Protein AF-A0A941YLE9-F1 (afdb_monomer_lite)

Foldseek 3Di:
DDDDDDDPDPDDPPQPQLQVQLLVQLVVFAVHFADPLAFVSSLQVSCVVSLQRDFDPDAPDDPLNTHRAAWAWKWFADPQDIDTDPPHVYLVSDARFWKKWWAQKKFWDDDPPDIDIAGCHTHMWTFNGADPVSFKTWIWGTCGVHHSGTDIDIGRNVRIGGTMMTIHDHDDRD

Radius of gyration: 18.97 Å; chains: 1; bounding box: 88×31×35 Å

Secondary structure (DSSP, 8-state):
--------------PPPHHHHHHHHHHHTBTS--TTS-HHHHHHHHHHHTT-----SSB-SSTT-B--SEEEEEEEEETTEEEE-TTS--GGG--TT-EEEEEEEEEEEEETTEEEEEEEEEEEEEEEEE-TTS-EEEEEESSBTTB-SBEEEEEEGGGEEEEEEEEEE--S--

Structure (mmCIF, N/CA/C/O backbone):
data_AF-A0A941YLE9-F1
#
_entry.id   AF-A0A941YLE9-F1
#
loop_
_atom_site.group_PDB
_atom_site.id
_atom_site.type_symbol
_atom_site.label_atom_id
_atom_site.label_alt_id
_atom_site.label_comp_id
_atom_site.label_asym_id
_atom_site.label_entity_id
_atom_site.label_seq_id
_atom_site.pdbx_PDB_ins_code
_atom_site.Cartn_x
_atom_site.Cartn_y
_atom_site.Cartn_z
_atom_site.occupancy
_atom_site.B_iso_or_equiv
_atom_site.auth_seq_id
_atom_site.auth_comp_id
_atom_site.auth_asym_id
_atom_site.auth_atom_id
_atom_site.pdbx_PDB_model_num
ATOM 1 N N . MET A 1 1 ? -64.376 4.051 7.846 1.00 42.28 1 MET A N 1
ATOM 2 C CA . MET A 1 1 ? -62.977 4.083 8.323 1.00 42.28 1 MET A CA 1
ATOM 3 C C . MET A 1 1 ? -62.159 3.163 7.434 1.00 42.28 1 MET A C 1
ATOM 5 O O . MET A 1 1 ? -62.352 1.960 7.513 1.00 42.28 1 MET A O 1
ATOM 9 N N . LEU A 1 2 ? -61.309 3.706 6.562 1.00 41.62 2 LEU A N 1
ATOM 10 C CA . LEU A 1 2 ? -60.270 2.933 5.877 1.00 41.62 2 LEU A CA 1
ATOM 11 C C . LEU A 1 2 ? -58.934 3.585 6.235 1.00 41.62 2 LEU A C 1
ATOM 13 O O . LEU A 1 2 ? -58.702 4.741 5.891 1.00 41.62 2 LEU A O 1
ATOM 17 N N . ALA A 1 3 ? -58.101 2.866 6.982 1.00 46.38 3 ALA A N 1
ATOM 18 C CA . ALA A 1 3 ? -56.745 3.286 7.290 1.00 46.38 3 ALA A CA 1
ATOM 19 C C . ALA A 1 3 ? -55.837 2.878 6.125 1.00 46.38 3 ALA A C 1
ATOM 21 O O . ALA A 1 3 ? -55.677 1.693 5.840 1.00 46.38 3 ALA A O 1
ATOM 22 N N . VAL A 1 4 ? -55.257 3.864 5.443 1.00 44.28 4 VAL A N 1
ATOM 23 C CA . VAL A 1 4 ? -54.190 3.642 4.466 1.00 44.28 4 VAL A CA 1
ATOM 24 C C . VAL A 1 4 ? -52.886 3.535 5.250 1.00 44.28 4 VAL A C 1
ATOM 26 O O . VAL A 1 4 ? -52.396 4.524 5.792 1.00 44.28 4 VAL A O 1
ATOM 29 N N . ILE A 1 5 ? -52.339 2.325 5.346 1.00 51.94 5 ILE A N 1
ATOM 30 C CA . ILE A 1 5 ? -51.007 2.099 5.911 1.00 51.94 5 ILE A CA 1
ATOM 31 C C . ILE A 1 5 ? -49.996 2.424 4.809 1.00 51.94 5 ILE A C 1
ATOM 33 O O . ILE A 1 5 ? -49.824 1.656 3.864 1.00 51.94 5 ILE A O 1
ATOM 37 N N . ALA A 1 6 ? -49.342 3.579 4.915 1.00 52.62 6 ALA A N 1
ATOM 38 C CA . ALA A 1 6 ? -48.190 3.906 4.088 1.00 52.62 6 ALA A CA 1
ATOM 39 C C . ALA A 1 6 ? -46.988 3.081 4.571 1.00 52.62 6 ALA A C 1
ATOM 41 O O . ALA A 1 6 ? -46.476 3.292 5.671 1.00 52.62 6 ALA A O 1
ATOM 42 N N . ALA A 1 7 ? -46.543 2.129 3.753 1.00 53.50 7 ALA A N 1
ATOM 43 C CA . ALA A 1 7 ? -45.277 1.446 3.969 1.00 53.50 7 ALA A CA 1
ATOM 44 C C . ALA A 1 7 ? -44.136 2.442 3.719 1.00 53.50 7 ALA A C 1
ATOM 46 O O . ALA A 1 7 ? -43.897 2.867 2.589 1.00 53.50 7 ALA A O 1
ATOM 47 N N . VAL A 1 8 ? -43.442 2.837 4.786 1.00 50.16 8 VAL A N 1
ATOM 48 C CA . VAL A 1 8 ? -42.218 3.632 4.687 1.00 50.16 8 VAL A CA 1
ATOM 49 C C . VAL A 1 8 ? -41.121 2.714 4.155 1.00 50.16 8 VAL A C 1
ATOM 51 O O . VAL A 1 8 ? -40.647 1.823 4.859 1.00 50.16 8 VAL A O 1
ATOM 54 N N . ALA A 1 9 ? -40.724 2.912 2.898 1.00 49.97 9 ALA A N 1
ATOM 55 C CA . ALA A 1 9 ? -39.522 2.301 2.354 1.00 49.97 9 ALA A CA 1
ATOM 56 C C . ALA A 1 9 ? -38.309 2.882 3.099 1.00 49.97 9 ALA A C 1
ATOM 58 O O . ALA A 1 9 ? -37.926 4.033 2.888 1.00 49.97 9 ALA A O 1
ATOM 59 N N . LEU A 1 10 ? -37.725 2.093 4.003 1.00 47.12 10 LEU A N 1
ATOM 60 C CA . LEU A 1 10 ? -36.433 2.386 4.617 1.00 47.12 10 LEU A CA 1
ATOM 61 C C . LEU A 1 10 ? -35.382 2.407 3.503 1.00 47.12 10 LEU A C 1
ATOM 63 O O . LEU A 1 10 ? -34.967 1.361 3.005 1.00 47.12 10 LEU A O 1
ATOM 67 N N . GLY A 1 11 ? -35.000 3.610 3.075 1.00 40.19 11 GLY A N 1
ATOM 68 C CA . GLY A 1 11 ? -33.950 3.808 2.087 1.00 40.19 11 GLY A CA 1
ATOM 69 C C . GLY A 1 11 ? -32.673 3.100 2.529 1.00 40.19 11 GLY A C 1
ATOM 70 O O . GLY A 1 11 ? -32.190 3.311 3.642 1.00 40.19 11 GLY A O 1
ATOM 71 N N . GLN A 1 12 ? -32.126 2.256 1.652 1.00 39.59 12 GLN A N 1
ATOM 72 C CA . GLN A 1 12 ? -30.774 1.736 1.796 1.00 39.59 12 GLN A CA 1
ATOM 73 C C . GLN A 1 12 ? -29.834 2.938 1.878 1.00 39.59 12 GLN A C 1
ATOM 75 O O . GLN A 1 12 ? -29.575 3.594 0.870 1.00 39.59 12 GLN A O 1
ATOM 80 N N . GLN A 1 13 ? -29.340 3.256 3.075 1.00 39.75 13 GLN A N 1
ATOM 81 C CA . GLN A 1 13 ? -28.219 4.175 3.204 1.00 39.75 13 GLN A CA 1
ATOM 82 C C . GLN A 1 13 ? -27.091 3.606 2.342 1.00 39.75 13 GLN A C 1
ATOM 84 O O . GLN A 1 13 ? -26.593 2.509 2.609 1.00 39.75 13 GLN A O 1
ATOM 89 N N . SER A 1 14 ? -26.726 4.318 1.274 1.00 45.50 14 SER A N 1
ATOM 90 C CA . SER A 1 14 ? -25.555 3.989 0.473 1.00 45.50 14 SER A CA 1
ATOM 91 C C . SER A 1 14 ? -24.371 3.953 1.430 1.00 45.50 14 SER A C 1
ATOM 93 O O . SER A 1 14 ? -23.998 4.993 1.984 1.00 45.50 14 SER A O 1
ATOM 95 N N . ARG A 1 15 ? -23.820 2.761 1.694 1.00 53.97 15 ARG A N 1
ATOM 96 C CA . ARG A 1 15 ? -22.596 2.654 2.492 1.00 53.97 15 ARG A CA 1
ATOM 97 C C . ARG A 1 15 ? -21.569 3.585 1.841 1.00 53.97 15 ARG A C 1
ATOM 99 O O . ARG A 1 15 ? -21.474 3.567 0.611 1.00 53.97 15 ARG A O 1
ATOM 106 N N . PRO A 1 16 ? -20.841 4.410 2.615 1.00 57.47 16 PRO A N 1
ATOM 107 C CA . PRO A 1 16 ? -19.742 5.181 2.058 1.00 57.47 16 PRO A CA 1
ATOM 108 C C . PRO A 1 16 ? -18.863 4.241 1.240 1.00 57.47 16 PRO A C 1
ATOM 110 O O . PRO A 1 16 ? -18.611 3.117 1.683 1.00 57.47 16 PRO A O 1
ATOM 113 N N . GLU A 1 17 ? -18.406 4.681 0.068 1.00 75.31 17 GLU A N 1
ATOM 114 C CA . GLU A 1 17 ? -17.377 3.931 -0.644 1.00 75.31 17 GLU A CA 1
ATOM 115 C C . GLU A 1 17 ? -16.232 3.647 0.341 1.00 75.31 17 GLU A C 1
ATOM 117 O O . GLU A 1 17 ? -15.724 4.564 1.002 1.00 75.31 17 GLU A O 1
ATOM 122 N N . LEU A 1 18 ? -15.880 2.367 0.495 1.00 84.94 18 LEU A N 1
ATOM 123 C CA . LEU A 1 18 ? -14.952 1.923 1.538 1.00 84.94 18 LEU A CA 1
ATOM 124 C C . LEU A 1 18 ? -13.586 2.604 1.384 1.00 84.94 18 LEU A C 1
ATOM 126 O O . LEU A 1 18 ? -13.008 3.037 2.375 1.00 84.94 18 LEU A O 1
ATOM 130 N N . GLY A 1 19 ? -13.121 2.810 0.147 1.00 89.44 19 GLY A N 1
ATOM 131 C CA . GLY A 1 19 ? -11.851 3.483 -0.143 1.00 89.44 19 GLY A CA 1
ATOM 132 C C . GLY A 1 19 ? -11.736 4.878 0.497 1.00 89.44 19 GLY A C 1
ATOM 133 O O . GLY A 1 19 ? -10.873 5.086 1.353 1.00 89.44 19 GLY A O 1
ATOM 134 N N . PRO A 1 20 ? -12.626 5.836 0.176 1.00 91.62 20 PRO A N 1
ATOM 135 C CA . PRO A 1 20 ? -12.655 7.141 0.837 1.00 91.62 20 PRO A CA 1
ATOM 136 C C . PRO A 1 20 ? -12.768 7.088 2.368 1.00 91.62 20 PRO A C 1
ATOM 138 O O . PRO A 1 20 ? -12.215 7.949 3.054 1.00 91.62 20 PRO A O 1
ATOM 141 N N . ALA A 1 21 ? -13.484 6.109 2.927 1.00 90.75 21 ALA A N 1
ATOM 142 C CA . ALA A 1 21 ? -13.592 5.951 4.376 1.00 90.75 21 ALA A CA 1
ATOM 143 C C . ALA A 1 21 ? -12.274 5.467 5.012 1.00 90.75 21 ALA A C 1
ATOM 145 O O . ALA A 1 21 ? -11.860 6.029 6.028 1.00 90.75 21 ALA A O 1
ATOM 146 N N . ILE A 1 22 ? -11.581 4.515 4.378 1.00 93.50 22 ILE A N 1
ATOM 147 C CA . ILE A 1 22 ? -10.235 4.060 4.762 1.00 93.50 22 ILE A CA 1
ATOM 148 C C . ILE A 1 22 ? -9.256 5.238 4.761 1.00 93.50 22 ILE A C 1
ATOM 150 O O . ILE A 1 22 ? -8.558 5.461 5.750 1.00 93.50 22 ILE A O 1
ATOM 154 N N . VAL A 1 23 ? -9.242 6.037 3.689 1.00 96.06 23 VAL A N 1
ATOM 155 C CA . VAL A 1 23 ? -8.357 7.209 3.579 1.00 96.06 23 VAL A CA 1
ATOM 156 C C . VAL A 1 23 ? -8.609 8.188 4.725 1.00 96.06 23 VAL A C 1
ATOM 158 O O . VAL A 1 23 ? -7.672 8.540 5.440 1.00 96.06 23 VAL A O 1
ATOM 161 N N . ARG A 1 24 ? -9.872 8.569 4.970 1.00 95.62 24 ARG A N 1
ATOM 162 C CA . ARG A 1 24 ? -10.229 9.476 6.078 1.00 95.62 24 ARG A CA 1
ATOM 163 C C . ARG A 1 24 ? -9.814 8.924 7.441 1.00 95.62 24 ARG A C 1
ATOM 165 O O . ARG A 1 24 ? -9.363 9.682 8.303 1.00 95.62 24 ARG A O 1
ATOM 172 N N . TYR A 1 25 ? -9.940 7.613 7.649 1.00 95.62 25 TYR A N 1
ATOM 173 C CA . TYR A 1 25 ? -9.472 6.986 8.879 1.00 95.62 25 TYR A CA 1
ATOM 174 C C . TYR A 1 25 ? -7.964 7.167 9.055 1.00 95.62 25 TYR A C 1
ATOM 176 O O . TYR A 1 25 ? -7.528 7.646 10.104 1.00 95.62 25 TYR A O 1
ATOM 184 N N . CYS A 1 26 ? -7.169 6.850 8.033 1.00 97.50 26 CYS A N 1
ATOM 185 C CA . CYS A 1 26 ? -5.722 7.013 8.096 1.00 97.50 26 CYS A CA 1
ATOM 186 C C . CYS A 1 26 ? -5.318 8.482 8.300 1.00 97.50 26 CYS A C 1
ATOM 188 O O . CYS A 1 26 ? -4.435 8.765 9.108 1.00 97.50 26 CYS A O 1
ATOM 190 N N . GLU A 1 27 ? -6.002 9.427 7.648 1.00 98.00 27 GLU A N 1
ATOM 191 C CA . GLU A 1 27 ? -5.764 10.866 7.823 1.00 98.00 27 GLU A CA 1
ATOM 192 C C . GLU A 1 27 ? -6.030 11.337 9.250 1.00 98.00 27 GLU A C 1
ATOM 194 O O . GLU A 1 27 ? -5.190 12.014 9.844 1.00 98.00 27 GLU A O 1
ATOM 199 N N . SER A 1 28 ? -7.158 10.935 9.839 1.00 97.50 28 SER A N 1
ATOM 200 C CA . SER A 1 28 ? -7.505 11.308 11.218 1.00 97.50 28 SER A CA 1
ATOM 201 C C . SER A 1 28 ? -6.572 10.695 12.277 1.00 97.50 28 SER A C 1
ATOM 203 O O . SER A 1 28 ? -6.513 11.184 13.415 1.00 97.50 28 SER A O 1
ATOM 205 N N . ASN A 1 29 ? -5.811 9.663 11.895 1.00 98.00 29 ASN A N 1
ATOM 206 C CA . ASN A 1 29 ? -4.809 8.998 12.724 1.00 98.00 29 ASN A CA 1
ATOM 207 C C . ASN A 1 29 ? -3.365 9.409 12.418 1.00 98.00 29 ASN A C 1
ATOM 209 O O . ASN A 1 29 ? -2.454 8.885 13.055 1.00 98.00 29 ASN A O 1
ATOM 213 N N . LEU A 1 30 ? -3.124 10.365 11.513 1.00 98.12 30 LEU A N 1
ATOM 214 C CA . LEU A 1 30 ? -1.771 10.862 11.259 1.00 98.12 30 LEU A CA 1
ATOM 215 C C . LEU A 1 30 ? -1.080 11.293 12.554 1.00 98.12 30 LEU A C 1
ATOM 217 O O . LEU A 1 30 ? -1.652 12.014 13.373 1.00 98.12 30 LEU A O 1
ATOM 221 N N . LYS A 1 31 ? 0.179 10.865 12.704 1.00 98.06 31 LYS A N 1
ATOM 222 C CA . LYS A 1 31 ? 1.027 11.098 13.883 1.00 98.06 31 LYS A CA 1
ATOM 223 C C . LYS A 1 31 ? 0.510 10.462 15.181 1.00 98.06 31 LYS A C 1
ATOM 225 O O . LYS A 1 31 ? 1.048 10.752 16.245 1.00 98.06 31 LYS A O 1
ATOM 230 N N . LYS A 1 32 ? -0.498 9.589 15.114 1.00 98.31 32 LYS A N 1
ATOM 231 C CA . LYS A 1 32 ? -1.012 8.818 16.253 1.00 98.31 32 LYS A CA 1
ATOM 232 C C . LYS A 1 32 ? -0.651 7.349 16.086 1.00 98.31 32 LYS A C 1
ATOM 234 O O . LYS A 1 32 ? -0.530 6.857 14.967 1.00 98.31 32 LYS A O 1
ATOM 239 N N . GLN A 1 33 ? -0.479 6.657 17.204 1.00 98.12 33 GLN A N 1
ATOM 240 C CA . GLN A 1 33 ? -0.356 5.205 17.213 1.00 98.12 33 GLN A CA 1
ATOM 241 C C . GLN A 1 33 ? -1.747 4.572 17.101 1.00 98.12 33 GLN A C 1
ATOM 243 O O . GLN A 1 33 ? -2.640 4.890 17.885 1.00 98.12 33 GLN A O 1
ATOM 248 N N . VAL A 1 34 ? -1.914 3.657 16.147 1.00 97.19 34 VAL A N 1
ATOM 249 C CA . VAL A 1 34 ? -3.108 2.818 15.997 1.00 97.19 34 VAL A CA 1
ATOM 250 C C . VAL A 1 34 ? -2.815 1.422 16.534 1.00 97.19 34 VAL A C 1
ATOM 252 O O . VAL A 1 34 ? -1.820 0.800 16.157 1.00 97.19 34 VAL A O 1
ATOM 255 N N . GLY A 1 35 ? -3.692 0.918 17.405 1.00 95.69 35 GLY A N 1
ATOM 256 C CA . GLY A 1 35 ? -3.543 -0.402 18.011 1.00 95.69 35 GLY A CA 1
ATOM 257 C C . GLY A 1 35 ? -2.224 -0.535 18.773 1.00 95.69 35 GLY A C 1
ATOM 258 O O . GLY A 1 35 ? -1.852 0.325 19.575 1.00 95.69 35 GLY A O 1
ATOM 259 N N . ARG A 1 36 ? -1.487 -1.611 18.506 1.00 96.50 36 ARG A N 1
ATOM 260 C CA . ARG A 1 36 ? -0.181 -1.872 19.122 1.00 96.50 36 ARG A CA 1
ATOM 261 C C . ARG A 1 36 ? 0.942 -1.129 18.407 1.00 96.50 36 ARG A C 1
ATOM 263 O O . ARG A 1 36 ? 2.081 -1.200 18.851 1.00 96.50 36 ARG A O 1
ATOM 270 N N . GLY A 1 37 ? 0.666 -0.404 17.327 1.00 96.12 37 GLY A N 1
ATOM 271 C CA . GLY A 1 37 ? 1.701 0.281 16.564 1.00 96.12 37 GLY A CA 1
ATOM 272 C C . GLY A 1 37 ? 2.305 -0.567 15.446 1.00 96.12 37 GLY A C 1
ATOM 273 O O . GLY A 1 37 ? 3.334 -0.167 14.913 1.00 96.12 37 GLY A O 1
ATOM 274 N N . GLU A 1 38 ? 1.706 -1.712 15.096 1.00 96.62 38 GLU A N 1
ATOM 275 C CA . GLU A 1 38 ? 2.157 -2.542 13.971 1.00 96.62 38 GLU A CA 1
ATOM 276 C C . GLU A 1 38 ? 1.594 -2.045 12.633 1.00 96.62 38 GLU A C 1
ATOM 278 O O . GLU A 1 38 ? 0.573 -1.354 12.595 1.00 96.62 38 GLU A O 1
ATOM 283 N N . CYS A 1 39 ? 2.239 -2.404 11.519 1.00 96.00 39 CYS A N 1
ATOM 284 C CA . CYS A 1 39 ? 1.806 -1.982 10.180 1.00 96.00 39 CYS A CA 1
ATOM 285 C C . CYS A 1 39 ? 0.379 -2.455 9.847 1.00 96.00 39 CYS A C 1
ATOM 287 O O . CYS A 1 39 ? -0.457 -1.668 9.404 1.00 96.00 39 CYS A O 1
ATOM 289 N N . SER A 1 40 ? 0.060 -3.709 10.173 1.00 95.25 40 SER A N 1
ATOM 290 C CA . SER A 1 40 ? -1.266 -4.298 9.969 1.00 95.25 40 SER A 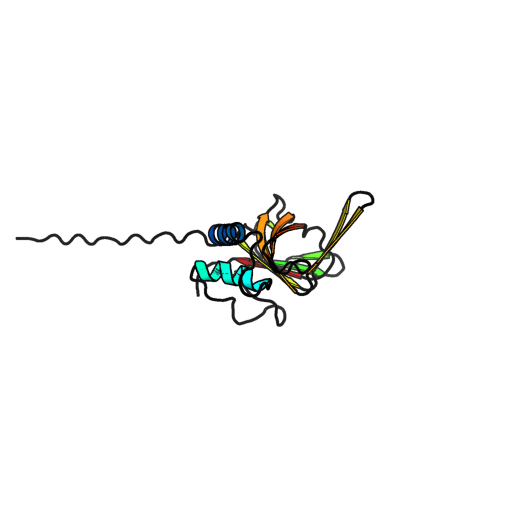CA 1
ATOM 291 C C . SER A 1 40 ? -2.350 -3.693 10.865 1.00 95.25 40 SER A C 1
ATOM 293 O O . SER A 1 40 ? -3.525 -3.735 10.503 1.00 95.25 40 SER A O 1
ATOM 295 N N . ASP A 1 41 ? -1.992 -3.127 12.026 1.00 96.06 41 ASP A N 1
ATOM 296 C CA . ASP A 1 41 ? -2.975 -2.546 12.951 1.00 96.06 41 ASP A CA 1
ATOM 297 C C . ASP A 1 41 ? -3.671 -1.324 12.324 1.00 96.06 41 ASP A C 1
ATOM 299 O O . ASP A 1 41 ? -4.848 -1.089 12.592 1.00 96.06 41 ASP A O 1
ATOM 303 N N . LEU A 1 42 ? -2.980 -0.576 11.452 1.00 96.50 42 LEU A N 1
ATOM 304 C CA . LEU A 1 42 ? -3.569 0.545 10.715 1.00 96.50 42 LEU A CA 1
ATOM 305 C C . LEU A 1 42 ? -4.660 0.071 9.745 1.00 96.50 42 LEU A C 1
ATOM 307 O O . LEU A 1 42 ? -5.764 0.618 9.750 1.00 96.50 42 LEU A O 1
ATOM 311 N N . ALA A 1 43 ? -4.366 -0.960 8.949 1.00 94.56 43 ALA A N 1
ATOM 312 C CA . ALA A 1 43 ? -5.324 -1.545 8.015 1.00 94.56 43 ALA A CA 1
ATOM 313 C C . ALA A 1 43 ? -6.527 -2.146 8.762 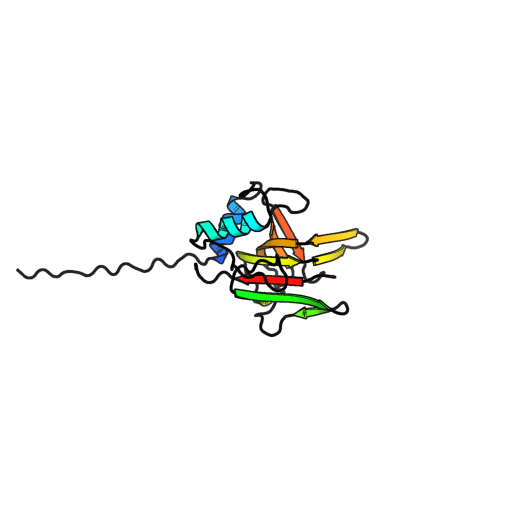1.00 94.56 43 ALA A C 1
ATOM 315 O O . ALA A 1 43 ? -7.669 -1.802 8.467 1.00 94.56 43 ALA A O 1
ATOM 316 N N . LEU A 1 44 ? -6.287 -2.953 9.802 1.00 93.56 44 LEU A N 1
ATOM 317 C CA . LEU A 1 44 ? -7.351 -3.532 10.634 1.00 93.56 44 LEU A CA 1
ATOM 318 C C . LEU A 1 44 ? -8.221 -2.461 11.305 1.00 93.56 44 LEU A C 1
ATOM 320 O O . LEU A 1 44 ? -9.444 -2.595 11.350 1.00 93.56 44 LEU A O 1
ATOM 324 N N . GLY A 1 45 ? -7.607 -1.388 11.808 1.00 92.88 45 GLY A N 1
ATOM 325 C CA . GLY A 1 45 ? -8.321 -0.263 12.403 1.00 92.88 45 GLY A CA 1
ATOM 326 C C . GLY A 1 45 ? -9.263 0.427 11.414 1.00 92.88 45 GLY A C 1
ATOM 327 O O . GLY A 1 45 ? -10.406 0.722 11.770 1.00 92.88 45 GLY A O 1
ATOM 328 N N . ALA A 1 46 ? -8.817 0.617 10.167 1.00 90.56 46 ALA A N 1
ATOM 329 C CA . ALA A 1 46 ? -9.637 1.190 9.102 1.00 90.56 46 ALA A CA 1
ATOM 330 C C . ALA A 1 46 ? -10.836 0.289 8.785 1.00 90.56 46 ALA A C 1
ATOM 332 O O . ALA A 1 46 ? -11.974 0.757 8.743 1.00 90.56 46 ALA A O 1
ATOM 333 N N . LEU A 1 47 ? -10.581 -1.013 8.621 1.00 87.56 47 LEU A N 1
ATOM 334 C CA . LEU A 1 47 ? -11.595 -2.019 8.307 1.00 87.56 47 LEU A CA 1
ATOM 335 C C . LEU A 1 47 ? -12.680 -2.101 9.386 1.00 87.56 47 LEU A C 1
ATOM 337 O O . LEU A 1 47 ? -13.874 -2.031 9.072 1.00 87.56 47 LEU A O 1
ATOM 341 N N . LYS A 1 48 ? -12.274 -2.144 10.660 1.00 87.50 48 LYS A N 1
ATOM 342 C CA . LYS A 1 48 ? -13.187 -2.296 11.799 1.00 87.50 48 LYS A CA 1
ATOM 343 C C . LYS A 1 48 ? -14.257 -1.205 11.855 1.00 87.50 48 LYS A C 1
ATOM 345 O O . LYS A 1 48 ? -15.408 -1.499 12.170 1.00 87.50 48 LYS A O 1
ATOM 350 N N . LEU A 1 49 ? -13.909 0.043 11.534 1.00 76.62 49 LEU A N 1
ATOM 351 C CA . LEU A 1 49 ? -14.868 1.156 11.541 1.00 76.62 49 LEU A CA 1
ATOM 352 C C . LEU A 1 49 ? -15.963 1.034 10.479 1.00 76.62 49 LEU A C 1
ATOM 354 O O . LEU A 1 49 ? -17.013 1.657 10.610 1.00 76.62 49 LEU A O 1
ATOM 358 N N . MET A 1 50 ? -15.728 0.247 9.433 1.00 74.56 50 MET A N 1
ATOM 359 C CA . MET A 1 50 ? -16.667 0.063 8.328 1.00 74.56 50 MET A CA 1
ATOM 360 C C . MET A 1 50 ? -17.467 -1.238 8.456 1.00 74.56 50 MET A C 1
ATOM 362 O O . MET A 1 50 ? -18.120 -1.660 7.502 1.00 74.56 50 MET A O 1
ATOM 366 N N . GLY A 1 51 ? -17.400 -1.890 9.622 1.00 74.94 51 GLY A N 1
ATOM 367 C CA . GLY A 1 51 ? -18.012 -3.195 9.861 1.00 74.94 51 GLY A CA 1
ATOM 368 C C . GLY A 1 51 ? -17.271 -4.352 9.188 1.00 74.94 51 GLY A C 1
ATOM 369 O O . GLY A 1 51 ? -17.803 -5.454 9.147 1.00 74.94 51 GLY A O 1
ATOM 370 N N . VAL A 1 52 ? -16.062 -4.122 8.663 1.00 75.62 52 VAL A N 1
ATOM 371 C CA . VAL A 1 52 ? -15.204 -5.166 8.094 1.00 75.62 52 VAL A CA 1
ATOM 372 C C . VAL A 1 52 ? -14.274 -5.644 9.204 1.00 75.62 52 VAL A C 1
ATOM 374 O O . VAL A 1 52 ? -13.377 -4.926 9.638 1.00 75.62 52 VAL A O 1
ATOM 377 N N . SER A 1 53 ? -14.525 -6.833 9.740 1.00 63.22 53 SER A N 1
ATOM 378 C CA . SER A 1 53 ? -13.933 -7.206 11.031 1.00 63.22 53 SER A CA 1
ATOM 379 C C . SER A 1 53 ? -12.492 -7.717 10.933 1.00 63.22 53 SER A C 1
ATOM 381 O O . SER A 1 53 ? -11.759 -7.630 11.919 1.00 63.22 53 SER A O 1
ATOM 383 N N . THR A 1 54 ? -12.066 -8.254 9.784 1.00 70.56 54 THR A N 1
ATOM 384 C CA . THR A 1 54 ? -10.778 -8.956 9.664 1.00 70.56 54 THR A CA 1
ATOM 385 C C . THR A 1 54 ? -10.196 -8.897 8.248 1.00 70.56 54 THR A C 1
ATOM 387 O O . THR A 1 54 ? -10.889 -8.578 7.284 1.00 70.56 54 THR A O 1
ATOM 390 N N . ARG A 1 55 ? -8.915 -9.269 8.130 1.00 81.44 55 ARG A N 1
ATOM 391 C CA . ARG A 1 55 ? -8.334 -9.810 6.888 1.00 81.44 55 ARG A CA 1
ATOM 392 C C . ARG A 1 55 ? -8.913 -11.201 6.580 1.00 81.44 55 ARG A C 1
ATOM 394 O O . ARG A 1 55 ? -9.500 -11.812 7.478 1.00 81.44 55 ARG A O 1
ATOM 401 N N . LEU A 1 56 ? -8.724 -11.722 5.368 1.00 80.06 56 LEU A N 1
ATOM 402 C CA . LEU A 1 56 ? -9.057 -13.123 5.079 1.00 80.06 56 LEU A CA 1
ATOM 403 C C . LEU A 1 56 ? -8.153 -14.073 5.891 1.00 80.06 56 LEU A C 1
ATOM 405 O O . LEU A 1 56 ? -7.031 -13.684 6.248 1.00 80.06 56 LEU A O 1
ATOM 409 N N . PRO A 1 57 ? -8.658 -15.264 6.269 1.00 79.38 57 PRO A N 1
ATOM 410 C CA . PRO A 1 57 ? -7.930 -16.180 7.141 1.00 79.38 57 PRO A CA 1
ATOM 411 C C . PRO A 1 57 ? -6.724 -16.811 6.441 1.00 79.38 57 PRO A C 1
ATOM 413 O O . PRO A 1 57 ? -5.711 -17.043 7.100 1.00 79.38 57 PRO A O 1
ATOM 416 N N . GLU A 1 58 ? -6.806 -17.053 5.131 1.00 87.25 58 GLU A N 1
ATOM 417 C CA . GLU A 1 58 ? -5.670 -17.528 4.350 1.00 87.25 58 GLU A CA 1
ATOM 418 C C . GLU A 1 58 ? -4.675 -16.396 4.045 1.00 87.25 58 GLU A C 1
ATOM 420 O O . GLU A 1 58 ? -5.056 -15.269 3.716 1.00 87.25 58 GLU A O 1
ATOM 425 N N . ASP A 1 59 ? -3.385 -16.720 4.145 1.00 90.12 59 ASP A N 1
ATOM 426 C CA . ASP A 1 59 ? -2.292 -15.862 3.689 1.00 90.12 59 ASP A CA 1
ATOM 427 C C . ASP A 1 59 ? -1.877 -16.280 2.267 1.00 90.12 59 ASP A C 1
ATOM 429 O O . ASP A 1 59 ? -1.808 -17.474 1.964 1.00 90.12 59 ASP A O 1
ATOM 433 N N . GLU A 1 60 ? -1.574 -15.314 1.397 1.00 86.62 60 GLU A N 1
ATOM 434 C CA . GLU A 1 60 ? -1.183 -15.561 0.005 1.00 86.62 60 GLU A CA 1
ATOM 435 C C . GLU A 1 60 ? -0.220 -14.476 -0.515 1.00 86.62 60 GLU A C 1
ATOM 437 O O . GLU A 1 60 ? -0.483 -13.281 -0.333 1.00 86.62 60 GLU A O 1
ATOM 442 N N . PRO A 1 61 ? 0.854 -14.843 -1.249 1.00 87.31 61 PRO A N 1
ATOM 443 C CA . PRO A 1 61 ? 1.235 -16.195 -1.696 1.00 87.31 61 PRO A CA 1
ATOM 444 C C . PRO A 1 61 ? 2.044 -17.016 -0.687 1.00 87.31 61 PRO A C 1
ATOM 446 O O . PRO A 1 61 ? 2.165 -18.226 -0.868 1.00 87.31 61 PRO A O 1
ATOM 449 N N . ALA A 1 62 ? 2.600 -16.396 0.354 1.00 91.31 62 ALA A N 1
ATOM 450 C CA . ALA A 1 62 ? 3.368 -17.086 1.384 1.00 91.31 62 ALA A CA 1
ATOM 451 C C . ALA A 1 62 ? 2.773 -16.846 2.783 1.00 91.31 62 ALA A C 1
ATOM 453 O O . ALA A 1 62 ? 2.104 -15.835 3.002 1.00 91.31 62 ALA A O 1
ATOM 454 N N . PRO A 1 63 ? 3.051 -17.722 3.769 1.00 91.62 63 PRO A N 1
ATOM 455 C CA . PRO A 1 63 ? 2.642 -17.493 5.152 1.00 91.62 63 PRO A CA 1
ATOM 456 C C . PRO A 1 63 ? 3.058 -16.105 5.667 1.00 91.62 63 PRO A C 1
ATOM 458 O O . PRO A 1 63 ? 4.204 -15.669 5.497 1.00 91.62 63 PRO A O 1
ATOM 461 N N . GLY A 1 64 ? 2.119 -15.409 6.304 1.00 89.25 64 GLY A N 1
ATOM 462 C CA . GLY A 1 64 ? 2.250 -14.024 6.750 1.00 89.25 64 GLY A CA 1
ATOM 463 C C . GLY A 1 64 ? 1.801 -12.976 5.727 1.00 89.25 64 GLY A C 1
ATOM 464 O O . GLY A 1 64 ? 1.507 -11.854 6.135 1.00 89.25 64 GLY A O 1
ATOM 465 N N . ASP A 1 65 ? 1.686 -13.309 4.436 1.00 92.38 65 ASP A N 1
ATOM 466 C CA . ASP A 1 65 ? 1.198 -12.363 3.429 1.00 92.38 65 ASP A CA 1
ATOM 467 C C . ASP A 1 65 ? -0.309 -12.178 3.538 1.00 92.38 65 ASP A C 1
ATOM 469 O O . ASP A 1 65 ? -1.109 -12.911 2.959 1.00 92.38 65 ASP A O 1
ATOM 473 N N . TYR A 1 66 ? -0.695 -11.164 4.299 1.00 93.31 66 TYR A N 1
ATOM 474 C CA . TYR A 1 66 ? -2.093 -10.897 4.573 1.00 93.31 66 TYR A CA 1
ATOM 475 C C . TYR A 1 66 ? -2.880 -10.576 3.302 1.00 93.31 66 TYR A C 1
ATOM 477 O O . TYR A 1 66 ? -2.518 -9.691 2.517 1.00 93.31 66 TYR A O 1
ATOM 485 N N . VAL A 1 67 ? -4.015 -11.258 3.158 1.00 92.75 67 VAL A N 1
ATOM 486 C CA . VAL A 1 67 ? -4.998 -10.993 2.112 1.00 92.75 67 VAL A CA 1
ATOM 487 C C . VAL A 1 67 ? -6.079 -10.072 2.666 1.00 92.75 67 VAL A C 1
ATOM 489 O O . VAL A 1 67 ? -6.823 -10.414 3.588 1.00 92.75 67 VAL A O 1
ATOM 492 N N . TRP A 1 68 ? -6.154 -8.866 2.110 1.00 92.38 68 TRP A N 1
ATOM 493 C CA . TRP A 1 68 ? -7.002 -7.790 2.635 1.00 92.38 68 TRP A CA 1
ATOM 494 C C . TRP A 1 68 ? -8.344 -7.640 1.905 1.00 92.38 68 TRP A C 1
ATOM 496 O O . TRP A 1 68 ? -9.195 -6.872 2.348 1.00 92.38 68 TRP A O 1
ATOM 506 N N . GLY A 1 69 ? -8.541 -8.346 0.790 1.00 90.56 69 GLY A N 1
ATOM 507 C CA . GLY A 1 69 ? -9.738 -8.255 -0.045 1.00 90.56 69 GLY A CA 1
ATOM 508 C C . GLY A 1 69 ? -9.504 -8.835 -1.439 1.00 90.56 69 GLY A C 1
ATOM 509 O O . GLY A 1 69 ? -8.656 -9.707 -1.616 1.00 90.56 69 GLY A O 1
ATOM 510 N N . THR A 1 70 ? -10.221 -8.320 -2.436 1.00 90.25 70 THR A N 1
ATOM 511 C CA . THR A 1 70 ? -10.072 -8.717 -3.842 1.00 90.25 70 THR A CA 1
ATOM 512 C C . THR A 1 70 ? -8.752 -8.165 -4.401 1.00 90.25 70 THR A C 1
ATOM 514 O O . THR A 1 70 ? -8.515 -6.957 -4.289 1.00 90.25 70 THR A O 1
ATOM 517 N N . PRO A 1 71 ? -7.868 -8.986 -4.998 1.00 92.69 71 PRO A N 1
ATOM 518 C CA . PRO A 1 71 ? -6.628 -8.495 -5.591 1.00 92.69 71 PRO A CA 1
ATOM 519 C C . PRO A 1 71 ? -6.920 -7.585 -6.793 1.00 92.69 71 PRO A C 1
ATOM 521 O O . PRO A 1 71 ? -7.676 -7.933 -7.695 1.00 92.69 71 PRO A O 1
ATOM 524 N N . VAL A 1 72 ? -6.301 -6.407 -6.810 1.00 95.19 72 VAL A N 1
ATOM 525 C CA . VAL A 1 72 ? -6.437 -5.396 -7.873 1.00 95.19 72 VAL A CA 1
ATOM 526 C C . VAL A 1 72 ? -5.196 -5.345 -8.746 1.00 95.19 72 VAL A C 1
ATOM 528 O O . VAL A 1 72 ? -5.301 -5.194 -9.960 1.00 95.19 72 VAL A O 1
ATOM 531 N N . TYR A 1 73 ? -4.019 -5.441 -8.133 1.00 96.56 73 TYR A N 1
ATOM 532 C CA . TYR A 1 73 ? -2.739 -5.332 -8.820 1.00 96.56 73 TYR A CA 1
ATOM 533 C C . TYR A 1 73 ? -1.685 -6.142 -8.074 1.00 96.56 73 TYR A C 1
ATOM 535 O O . TYR A 1 73 ? -1.505 -5.955 -6.874 1.00 96.56 73 TYR A O 1
ATOM 543 N N . ARG A 1 74 ? -0.986 -7.039 -8.769 1.00 96.25 74 ARG A N 1
ATOM 544 C CA . ARG A 1 74 ? 0.111 -7.830 -8.198 1.00 96.25 74 ARG A CA 1
ATOM 545 C C . ARG A 1 74 ? 1.324 -7.733 -9.104 1.00 96.25 74 ARG A C 1
ATOM 547 O O . ARG A 1 74 ? 1.198 -7.898 -10.318 1.00 96.25 74 ARG A O 1
ATOM 554 N N . VAL A 1 75 ? 2.482 -7.489 -8.497 1.00 97.06 75 VAL A N 1
ATOM 555 C CA . VAL A 1 75 ? 3.764 -7.377 -9.198 1.00 97.06 75 VAL A CA 1
ATOM 556 C C . VAL A 1 75 ? 4.830 -8.148 -8.452 1.00 97.06 75 VAL A C 1
ATOM 558 O O . VAL A 1 75 ? 4.898 -8.060 -7.229 1.00 97.06 75 VAL A O 1
ATOM 561 N N . TRP A 1 76 ? 5.701 -8.831 -9.188 1.00 97.19 76 TRP A N 1
ATOM 562 C CA . TRP A 1 76 ? 6.944 -9.394 -8.667 1.00 97.19 76 TRP A CA 1
ATOM 563 C C . TRP A 1 76 ? 8.122 -9.049 -9.578 1.00 97.19 76 TRP A C 1
ATOM 565 O O . TRP A 1 76 ? 7.952 -8.773 -10.767 1.00 97.19 76 TRP A O 1
ATOM 575 N N . MET A 1 77 ? 9.329 -9.049 -9.017 1.00 97.06 77 MET A N 1
ATOM 576 C CA . MET A 1 77 ? 10.560 -8.899 -9.792 1.00 97.06 77 MET A CA 1
ATOM 577 C C . MET A 1 77 ? 11.103 -10.267 -10.206 1.00 97.06 77 MET A C 1
ATOM 579 O O . MET A 1 77 ? 11.379 -11.115 -9.364 1.00 97.06 77 MET A O 1
ATOM 583 N N . GLU A 1 78 ? 11.321 -10.460 -11.505 1.00 95.50 78 GLU A N 1
ATOM 584 C CA . GLU A 1 78 ? 11.888 -11.682 -12.078 1.00 95.50 78 GLU A CA 1
ATOM 585 C C . GLU A 1 78 ? 12.907 -11.322 -13.161 1.00 95.50 78 GLU A C 1
ATOM 587 O O . GLU A 1 78 ? 12.615 -10.553 -14.080 1.00 95.50 78 GLU A O 1
ATOM 592 N N . GLY A 1 79 ? 14.134 -11.840 -13.050 1.00 93.06 79 GLY A N 1
ATOM 593 C CA . GLY A 1 79 ? 15.199 -11.549 -14.019 1.00 93.06 79 GLY A CA 1
ATOM 594 C C . GLY A 1 79 ? 15.483 -10.048 -14.188 1.00 93.06 79 GLY A C 1
ATOM 595 O O . GLY A 1 79 ? 15.769 -9.593 -15.294 1.00 93.06 79 GLY A O 1
ATOM 596 N N . GLY A 1 80 ? 15.327 -9.262 -13.115 1.00 90.94 80 GLY A N 1
ATOM 597 C CA . GLY A 1 80 ? 15.503 -7.804 -13.127 1.00 90.94 80 GLY A CA 1
ATOM 598 C C . GLY A 1 80 ? 14.368 -7.018 -13.793 1.00 90.94 80 GLY A C 1
ATOM 599 O O . GLY A 1 80 ? 14.500 -5.810 -13.983 1.00 90.94 80 GLY A O 1
ATOM 600 N N . LYS A 1 81 ? 13.257 -7.672 -14.149 1.00 93.94 81 LYS A N 1
ATOM 601 C CA . LYS A 1 81 ? 12.080 -7.046 -14.760 1.00 93.94 81 LYS A CA 1
ATOM 602 C C . LYS A 1 81 ? 10.870 -7.186 -13.846 1.00 93.94 81 LYS A C 1
ATOM 604 O O . LYS A 1 81 ? 10.687 -8.222 -13.215 1.00 93.94 81 LYS A O 1
ATOM 609 N N . ALA A 1 82 ? 10.032 -6.155 -13.819 1.00 95.19 82 ALA A N 1
ATOM 610 C CA . ALA A 1 82 ? 8.723 -6.246 -13.191 1.00 95.19 82 ALA A CA 1
ATOM 611 C C . ALA A 1 82 ? 7.813 -7.141 -14.041 1.00 95.19 82 ALA A C 1
ATOM 613 O O . ALA A 1 82 ? 7.722 -6.980 -15.263 1.00 95.19 82 ALA A O 1
ATOM 614 N N . LYS A 1 83 ? 7.152 -8.085 -13.385 1.00 96.06 83 LYS A N 1
ATOM 615 C CA . LYS A 1 83 ? 6.112 -8.937 -13.947 1.00 96.06 83 LYS A CA 1
ATOM 616 C C . LYS A 1 83 ? 4.809 -8.593 -13.252 1.00 96.06 83 LYS A C 1
ATOM 618 O O . LYS A 1 83 ? 4.763 -8.557 -12.027 1.00 96.06 83 LYS A O 1
ATOM 623 N N . GLU A 1 84 ? 3.780 -8.311 -14.036 1.00 94.44 84 GLU A N 1
ATOM 624 C CA . GLU A 1 84 ? 2.433 -8.050 -13.535 1.00 94.44 84 GLU A CA 1
ATOM 625 C C . GLU A 1 84 ? 1.617 -9.347 -13.637 1.00 94.44 84 GLU A C 1
ATOM 627 O O . GLU A 1 84 ? 1.762 -10.099 -14.605 1.00 94.44 84 GLU A O 1
ATOM 632 N N . TRP A 1 85 ? 0.767 -9.628 -12.648 1.00 91.69 85 TRP A N 1
ATOM 633 C CA . TRP A 1 85 ? -0.149 -10.769 -12.719 1.00 91.69 85 TRP A CA 1
ATOM 634 C C . TRP A 1 85 ? -1.193 -10.507 -13.821 1.00 91.69 85 TRP A C 1
ATOM 636 O O . TRP A 1 85 ? -1.895 -9.493 -13.718 1.00 91.69 85 TRP A O 1
ATOM 646 N N . PRO A 1 86 ? -1.310 -11.366 -14.863 1.00 86.44 86 PRO A N 1
ATOM 647 C CA . PRO A 1 86 ? -2.152 -11.072 -16.027 1.00 86.44 86 PRO A CA 1
ATOM 648 C C . PRO A 1 86 ? -3.636 -10.875 -15.716 1.00 86.44 86 PRO A C 1
ATOM 650 O O . PRO A 1 86 ? -4.291 -10.098 -16.401 1.00 86.44 86 PRO A O 1
ATOM 653 N N . ASP A 1 87 ? -4.140 -11.527 -14.667 1.00 83.38 87 ASP A N 1
ATOM 654 C CA . ASP A 1 87 ? -5.553 -11.459 -14.275 1.00 83.38 87 ASP A CA 1
ATOM 655 C C . ASP A 1 87 ? -5.855 -10.292 -13.321 1.00 83.38 87 ASP A C 1
ATOM 657 O O . ASP A 1 87 ? -6.983 -10.124 -12.859 1.00 83.38 87 ASP A O 1
ATOM 661 N N . SER A 1 88 ? -4.851 -9.468 -13.006 1.00 83.19 88 SER A N 1
ATOM 662 C CA . SER A 1 88 ? -5.050 -8.254 -12.219 1.00 83.19 88 SER A CA 1
ATOM 663 C C . SER A 1 88 ? -5.548 -7.098 -13.095 1.00 83.19 88 SER A C 1
ATOM 665 O O . SER A 1 88 ? -5.285 -7.039 -14.294 1.00 83.19 88 SER A O 1
ATOM 667 N N . GLY A 1 89 ? -6.215 -6.109 -12.493 1.00 87.00 89 GLY A N 1
ATOM 668 C CA . GLY A 1 89 ? -6.625 -4.884 -13.192 1.00 87.00 89 GLY A CA 1
ATOM 669 C C . GLY A 1 89 ? -5.450 -3.991 -13.625 1.00 87.00 89 GLY A C 1
ATOM 670 O O . GLY A 1 89 ? -5.657 -2.959 -14.270 1.00 87.00 89 GLY A O 1
ATOM 671 N N . GLY A 1 90 ? -4.219 -4.368 -13.263 1.00 92.94 90 GLY A N 1
ATOM 672 C CA . GLY A 1 90 ? -2.994 -3.643 -13.565 1.00 92.94 90 GLY A CA 1
ATOM 673 C C . GLY A 1 90 ? -2.827 -2.368 -12.738 1.00 92.94 90 GLY A C 1
ATOM 674 O O . GLY A 1 90 ? -3.707 -1.928 -11.994 1.00 92.94 90 GLY A O 1
ATOM 675 N N . ARG A 1 91 ? -1.677 -1.712 -12.906 1.00 94.31 91 ARG A N 1
ATOM 676 C CA . ARG A 1 91 ? -1.302 -0.514 -12.128 1.00 94.31 91 ARG A CA 1
ATOM 677 C C . ARG A 1 91 ? -2.309 0.637 -12.164 1.00 94.31 91 ARG A C 1
ATOM 679 O O . ARG A 1 91 ? -2.401 1.405 -11.213 1.00 94.31 91 ARG A O 1
ATOM 686 N N . LYS A 1 92 ? -3.076 0.776 -13.251 1.00 94.69 92 LYS A N 1
ATOM 687 C CA . LYS A 1 92 ? -4.089 1.838 -13.386 1.00 94.69 92 LYS A CA 1
ATOM 688 C C . LYS A 1 92 ? -5.386 1.544 -12.633 1.00 94.69 92 LYS A C 1
ATOM 690 O O . LYS A 1 92 ? -6.203 2.448 -12.486 1.00 94.69 92 LYS A O 1
ATOM 695 N N . ALA A 1 93 ? -5.585 0.312 -12.168 1.00 94.88 93 ALA A N 1
ATOM 696 C CA . ALA A 1 93 ? -6.747 -0.048 -11.369 1.00 94.88 93 ALA A CA 1
ATOM 697 C C . ALA A 1 93 ? -6.592 0.322 -9.887 1.00 94.88 93 ALA A C 1
ATOM 699 O O . ALA A 1 93 ? -7.600 0.327 -9.179 1.00 94.88 93 ALA A O 1
ATOM 700 N N . VAL A 1 94 ? -5.376 0.642 -9.429 1.00 97.00 94 VAL A N 1
ATOM 701 C CA . VAL A 1 94 ? -5.084 1.059 -8.049 1.00 97.00 94 VAL A CA 1
ATOM 702 C C . VAL A 1 94 ? -5.773 2.388 -7.736 1.00 97.00 94 VAL A C 1
ATOM 704 O O . VAL A 1 94 ? -5.737 3.326 -8.535 1.00 97.00 94 VAL A O 1
ATOM 707 N N . LYS A 1 95 ? -6.405 2.478 -6.564 1.00 96.69 95 LYS A N 1
ATOM 708 C CA . LYS A 1 95 ? -7.157 3.648 -6.096 1.00 96.69 95 LYS A CA 1
ATOM 709 C C . LYS A 1 95 ? -6.823 3.990 -4.638 1.00 96.69 95 LYS A C 1
ATOM 711 O O . LYS A 1 95 ? -6.402 3.118 -3.879 1.00 96.69 95 LYS A O 1
ATOM 716 N N . PRO A 1 96 ? -7.053 5.248 -4.215 1.00 97.44 96 PRO A N 1
ATOM 717 C CA . PRO A 1 96 ? -7.015 5.613 -2.803 1.00 97.44 96 PRO A CA 1
ATOM 718 C C . PRO A 1 96 ? -7.906 4.706 -1.944 1.00 97.44 96 PRO A C 1
ATOM 720 O O . PRO A 1 96 ? -9.065 4.456 -2.280 1.00 97.44 96 PRO A O 1
ATOM 723 N N . GLY A 1 97 ? -7.354 4.245 -0.824 1.00 95.69 97 GLY A N 1
ATOM 724 C CA . GLY A 1 97 ? -7.987 3.326 0.116 1.00 95.69 97 GLY A CA 1
ATOM 725 C C . GLY A 1 97 ? -7.747 1.845 -0.174 1.00 95.69 97 GLY A C 1
ATOM 726 O O . GLY A 1 97 ? -8.102 1.023 0.666 1.00 95.69 97 GLY A O 1
ATOM 727 N N . ASP A 1 98 ? -7.119 1.489 -1.298 1.00 96.69 98 ASP A N 1
ATOM 728 C CA . ASP A 1 98 ? -6.628 0.124 -1.492 1.00 96.69 98 ASP A CA 1
ATOM 729 C C . ASP A 1 98 ? -5.501 -0.188 -0.480 1.00 96.69 98 ASP A C 1
ATOM 731 O O . ASP A 1 98 ? -4.749 0.700 -0.061 1.00 96.69 98 ASP A O 1
ATOM 735 N N . ILE A 1 99 ? -5.381 -1.454 -0.077 1.00 97.25 99 ILE A N 1
ATOM 736 C CA . ILE A 1 99 ? -4.404 -1.922 0.916 1.00 97.25 99 ILE A CA 1
ATOM 737 C C . ILE A 1 99 ? -3.305 -2.703 0.200 1.00 97.25 99 ILE A C 1
ATOM 739 O O . ILE A 1 99 ? -3.587 -3.596 -0.594 1.00 97.25 99 ILE A O 1
ATOM 743 N N . VAL A 1 100 ? -2.048 -2.382 0.483 1.00 98.19 100 VAL A N 1
ATOM 744 C CA . VAL A 1 100 ? -0.873 -3.005 -0.127 1.00 98.19 100 VAL A CA 1
ATOM 745 C C . VAL A 1 100 ? -0.215 -3.937 0.883 1.00 98.19 100 VAL A C 1
ATOM 747 O O . VAL A 1 100 ? 0.144 -3.502 1.975 1.00 98.19 100 VAL A O 1
ATOM 750 N N . GLN A 1 101 ? -0.026 -5.201 0.509 1.00 98.00 101 GLN A N 1
ATOM 751 C CA . GLN A 1 101 ? 0.834 -6.150 1.215 1.00 98.00 101 GLN A CA 1
ATOM 752 C C . GLN A 1 101 ? 2.151 -6.286 0.448 1.00 98.00 101 GLN A C 1
ATOM 754 O O . GLN A 1 101 ? 2.128 -6.599 -0.743 1.00 98.00 101 GLN A O 1
ATOM 759 N N . LEU A 1 102 ? 3.281 -6.049 1.117 1.00 98.12 102 LEU A N 1
ATOM 760 C CA . LEU A 1 102 ? 4.626 -6.074 0.539 1.00 98.12 102 LEU A CA 1
ATOM 761 C C . LEU A 1 102 ? 5.483 -7.160 1.191 1.00 98.12 102 LEU A C 1
ATOM 763 O O . LEU A 1 102 ? 5.475 -7.296 2.419 1.00 98.12 102 LEU A O 1
ATOM 767 N N . ARG A 1 103 ? 6.285 -7.854 0.379 1.00 97.81 103 ARG A N 1
ATOM 768 C CA . ARG A 1 103 ? 7.323 -8.777 0.844 1.00 97.81 103 ARG A CA 1
ATOM 769 C C . ARG A 1 103 ? 8.633 -8.579 0.097 1.00 97.81 103 ARG A C 1
ATOM 771 O O . ARG A 1 103 ? 8.659 -8.572 -1.135 1.00 97.81 103 ARG A O 1
ATOM 778 N N . ASP A 1 104 ? 9.711 -8.458 0.868 1.00 97.25 104 ASP A N 1
ATOM 779 C CA . ASP A 1 104 ? 11.088 -8.296 0.393 1.00 97.25 104 ASP A CA 1
ATOM 780 C C . ASP A 1 104 ? 11.239 -7.192 -0.668 1.00 97.25 104 ASP A C 1
ATOM 782 O O . ASP A 1 104 ? 12.085 -7.267 -1.565 1.00 97.25 104 ASP A O 1
ATOM 786 N N . VAL A 1 105 ? 10.392 -6.159 -0.585 1.00 97.94 105 VAL A N 1
ATOM 787 C CA . VAL A 1 105 ? 10.363 -5.084 -1.573 1.00 97.94 105 VAL A CA 1
ATOM 788 C C . VAL A 1 105 ? 11.503 -4.118 -1.299 1.00 97.94 105 VAL A C 1
ATOM 790 O O . VAL A 1 105 ? 11.614 -3.532 -0.223 1.00 97.94 105 VAL A O 1
ATOM 793 N N . GLU A 1 106 ? 12.335 -3.924 -2.315 1.00 97.69 106 GLU A N 1
ATOM 794 C CA . GLU A 1 106 ? 13.393 -2.920 -2.331 1.00 97.69 106 GLU A CA 1
ATOM 795 C C . GLU A 1 106 ? 13.095 -1.923 -3.451 1.00 97.69 106 GLU A C 1
ATOM 797 O O . GLU A 1 106 ? 13.016 -2.305 -4.621 1.00 97.69 106 GLU A O 1
ATOM 802 N N . ILE A 1 107 ? 12.946 -0.646 -3.105 1.00 97.00 107 ILE A N 1
ATOM 803 C CA . ILE A 1 107 ? 12.759 0.451 -4.061 1.00 97.00 107 ILE A CA 1
ATOM 804 C C . ILE A 1 107 ? 13.998 1.330 -3.996 1.00 97.00 107 ILE A C 1
ATOM 806 O O . ILE A 1 107 ? 14.356 1.818 -2.930 1.00 97.00 107 ILE A O 1
ATOM 810 N N . SER A 1 108 ? 14.656 1.532 -5.135 1.00 95.69 108 SER A N 1
ATOM 811 C CA . SER A 1 108 ? 15.926 2.257 -5.223 1.00 95.69 108 SER A CA 1
ATOM 812 C C . SER A 1 108 ? 15.865 3.333 -6.294 1.00 95.69 108 SER A C 1
ATOM 814 O O . SER A 1 108 ? 15.574 3.026 -7.450 1.00 95.69 108 SER A O 1
ATOM 816 N N . TRP A 1 109 ? 16.235 4.566 -5.958 1.00 93.31 109 TRP A N 1
ATOM 817 C CA . TRP A 1 109 ? 16.268 5.679 -6.909 1.00 93.31 109 TRP A CA 1
ATOM 818 C C . TRP A 1 109 ? 17.583 6.454 -6.846 1.00 93.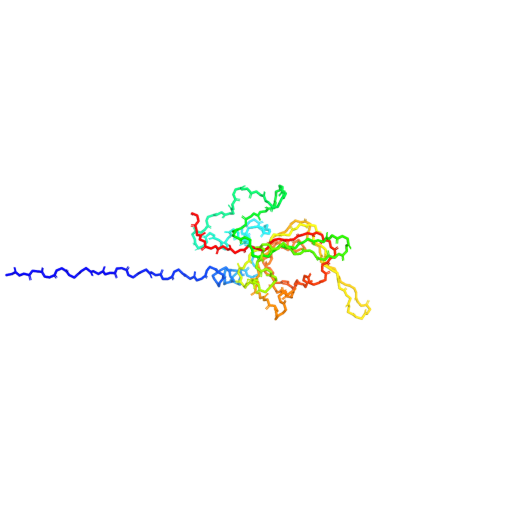31 109 TRP A C 1
ATOM 820 O O . TRP A 1 109 ? 18.309 6.444 -5.850 1.00 93.31 109 TRP A O 1
ATOM 830 N N . ARG A 1 110 ? 17.880 7.157 -7.941 1.00 91.44 110 ARG A N 1
ATOM 831 C CA . ARG A 1 110 ? 18.964 8.138 -8.029 1.00 91.44 110 ARG A CA 1
ATOM 832 C C . ARG A 1 110 ? 18.388 9.494 -8.407 1.00 91.44 110 ARG A C 1
ATOM 834 O O . ARG A 1 110 ? 17.558 9.573 -9.308 1.00 91.44 110 ARG A O 1
ATOM 841 N N . ASN A 1 111 ? 18.848 10.545 -7.741 1.00 85.12 111 ASN A N 1
ATOM 842 C CA . ASN A 1 111 ? 18.565 11.930 -8.102 1.00 85.12 111 ASN A CA 1
ATOM 843 C C . ASN A 1 111 ? 19.896 12.688 -8.207 1.00 85.12 111 ASN A C 1
ATOM 845 O O . ASN A 1 111 ? 20.485 13.079 -7.197 1.00 85.12 111 ASN A O 1
ATOM 849 N N . GLY A 1 112 ? 20.420 12.799 -9.430 1.00 87.56 112 GLY A N 1
ATOM 850 C CA . GLY A 1 112 ? 21.803 13.218 -9.659 1.00 87.56 112 GLY A CA 1
ATOM 851 C C . GLY A 1 112 ? 22.785 12.287 -8.937 1.00 87.56 112 GLY A C 1
ATOM 852 O O . GLY A 1 112 ? 22.769 11.073 -9.147 1.00 87.56 112 GLY A O 1
ATOM 853 N N . ASN A 1 113 ? 23.602 12.855 -8.047 1.00 90.25 113 ASN A N 1
ATOM 854 C CA . ASN A 1 113 ? 24.563 12.103 -7.233 1.00 90.25 113 ASN A CA 1
ATOM 855 C C . ASN A 1 113 ? 23.946 11.475 -5.971 1.00 90.25 113 ASN A C 1
ATOM 857 O O . ASN A 1 113 ? 24.583 10.629 -5.345 1.00 90.25 113 ASN A O 1
ATOM 861 N N . ALA A 1 114 ? 22.726 11.863 -5.587 1.00 87.06 114 ALA A N 1
ATOM 862 C CA . ALA A 1 114 ? 22.059 11.298 -4.423 1.00 87.06 114 ALA A CA 1
ATOM 863 C C . ALA A 1 114 ? 21.458 9.928 -4.758 1.00 87.06 114 ALA A C 1
ATOM 865 O O . ALA A 1 114 ? 20.814 9.750 -5.794 1.00 87.06 114 ALA A O 1
ATOM 866 N N . TYR A 1 115 ? 21.647 8.971 -3.854 1.00 91.31 115 TYR A N 1
ATOM 867 C CA . TYR A 1 115 ? 21.051 7.644 -3.922 1.00 91.31 115 TYR A CA 1
ATOM 868 C C . TYR A 1 115 ? 20.128 7.442 -2.724 1.00 91.31 115 TYR A C 1
ATOM 870 O O . TYR A 1 115 ? 20.501 7.769 -1.598 1.00 91.31 115 TYR A O 1
ATOM 878 N N . GLY A 1 116 ? 18.930 6.925 -2.977 1.00 92.56 116 GLY A N 1
ATOM 879 C CA . GLY A 1 116 ? 17.955 6.608 -1.944 1.00 92.56 116 GLY A CA 1
ATOM 880 C C . GLY A 1 116 ? 17.420 5.194 -2.108 1.00 92.56 116 GLY A C 1
ATOM 881 O O . GLY A 1 116 ? 17.339 4.675 -3.225 1.00 92.56 116 GLY A O 1
ATOM 882 N N . GLN A 1 117 ? 17.068 4.584 -0.978 1.00 94.06 117 GLN A N 1
ATOM 883 C CA . GLN A 1 117 ? 16.420 3.282 -0.924 1.00 94.06 117 GLN A CA 1
ATOM 884 C C . GLN A 1 117 ? 15.274 3.277 0.090 1.00 94.06 117 GLN A C 1
ATOM 886 O O . GLN A 1 117 ? 15.328 3.965 1.111 1.00 94.06 117 GLN A O 1
ATOM 891 N N . GLN A 1 118 ? 14.275 2.441 -0.171 1.00 94.81 118 GLN A N 1
ATOM 892 C CA . GLN A 1 118 ? 13.261 2.001 0.782 1.00 94.81 118 GLN A CA 1
ATOM 893 C C . GLN A 1 118 ? 13.243 0.474 0.806 1.00 94.81 118 GLN A C 1
ATOM 895 O O . GLN A 1 118 ? 13.303 -0.160 -0.250 1.00 94.81 118 GLN A O 1
ATOM 900 N N . PHE A 1 119 ? 13.148 -0.102 2.004 1.00 95.56 119 PHE A N 1
ATOM 901 C CA . PHE A 1 119 ? 13.100 -1.545 2.201 1.00 95.56 119 PHE A CA 1
ATOM 902 C C . PHE A 1 119 ? 11.868 -1.940 3.016 1.00 95.56 119 PHE A C 1
ATOM 904 O O . PHE A 1 119 ? 11.640 -1.422 4.109 1.00 95.56 119 PHE A O 1
ATOM 911 N N . TYR A 1 120 ? 11.101 -2.882 2.476 1.00 96.25 120 TYR A N 1
ATOM 912 C CA . TYR A 1 120 ? 9.876 -3.423 3.050 1.00 96.25 120 TYR A CA 1
ATOM 913 C C . TYR A 1 120 ? 10.003 -4.952 3.137 1.00 96.25 120 TYR A C 1
ATOM 915 O O . TYR A 1 120 ? 9.523 -5.654 2.245 1.00 96.25 120 TYR A O 1
ATOM 923 N N . PRO A 1 121 ? 10.663 -5.487 4.184 1.00 94.00 121 PRO A N 1
ATOM 924 C CA . PRO A 1 121 ? 10.865 -6.931 4.313 1.00 94.00 121 PRO A CA 1
ATOM 925 C C . PRO A 1 121 ? 9.532 -7.676 4.434 1.00 94.00 121 PRO A C 1
ATOM 927 O O . PRO A 1 121 ? 9.312 -8.684 3.773 1.00 94.00 121 PRO A O 1
ATOM 930 N N . HIS A 1 122 ? 8.612 -7.139 5.235 1.00 95.44 122 HIS A N 1
ATOM 931 C CA . HIS A 1 122 ? 7.243 -7.626 5.350 1.00 95.44 122 HIS A CA 1
ATOM 932 C C . HIS A 1 122 ? 6.359 -6.499 5.890 1.00 95.44 122 HIS A C 1
ATOM 934 O O . HIS A 1 122 ? 6.490 -6.119 7.057 1.00 95.44 122 HIS A O 1
ATOM 940 N N . HIS A 1 123 ? 5.521 -5.895 5.046 1.00 97.44 123 HIS A N 1
ATOM 941 C CA . HIS A 1 123 ? 4.844 -4.648 5.407 1.00 97.44 123 HIS A CA 1
ATOM 942 C C . HIS A 1 123 ? 3.434 -4.533 4.838 1.00 97.44 123 HIS A C 1
ATOM 944 O O . HIS A 1 123 ? 3.128 -5.069 3.775 1.00 97.44 123 HIS A O 1
ATOM 950 N N . THR A 1 124 ? 2.597 -3.779 5.546 1.00 97.75 124 THR A N 1
ATOM 951 C CA . THR A 1 124 ? 1.264 -3.391 5.091 1.00 97.75 124 THR A CA 1
ATOM 952 C C . THR A 1 124 ? 1.171 -1.873 5.031 1.00 97.75 124 THR A C 1
ATOM 954 O O . THR A 1 124 ? 1.487 -1.194 6.010 1.00 97.75 124 THR A O 1
ATOM 957 N N . SER A 1 125 ? 0.662 -1.363 3.914 1.00 98.12 125 SER A N 1
ATOM 958 C CA . SER A 1 125 ? 0.458 0.067 3.671 1.00 98.12 125 SER A CA 1
ATOM 959 C C . SER A 1 125 ? -0.941 0.322 3.113 1.00 98.12 125 SER A C 1
ATOM 961 O O . SER A 1 125 ? -1.572 -0.574 2.556 1.00 98.12 125 SER A O 1
ATOM 963 N N . VAL A 1 126 ? -1.439 1.551 3.229 1.00 98.12 126 VAL A N 1
ATOM 964 C CA . VAL A 1 126 ? -2.722 1.970 2.637 1.00 98.12 126 VAL A CA 1
ATOM 965 C C . VAL A 1 126 ? -2.470 3.051 1.598 1.00 98.12 126 VAL A C 1
ATOM 967 O O . VAL A 1 126 ? -1.819 4.050 1.895 1.00 98.12 126 VAL A O 1
ATOM 970 N N . VAL A 1 127 ? -3.006 2.900 0.390 1.00 98.50 127 VAL A N 1
ATOM 971 C CA . VAL A 1 127 ? -2.847 3.887 -0.685 1.00 98.50 127 VAL A CA 1
ATOM 972 C C . VAL A 1 127 ? -3.589 5.176 -0.325 1.00 98.50 127 VAL A C 1
ATOM 974 O O . VAL A 1 127 ? -4.808 5.188 -0.175 1.00 98.50 127 VAL A O 1
ATOM 977 N N . ALA A 1 128 ? -2.865 6.286 -0.209 1.00 98.25 128 ALA A N 1
ATOM 978 C CA . ALA A 1 128 ? -3.433 7.614 0.014 1.00 98.25 128 ALA A CA 1
ATOM 979 C C . ALA A 1 128 ? -3.772 8.312 -1.308 1.00 98.25 128 ALA A C 1
ATOM 981 O O . ALA A 1 128 ? -4.815 8.948 -1.438 1.00 98.25 128 ALA A O 1
ATOM 982 N N . SER A 1 129 ? -2.881 8.202 -2.291 1.00 98.25 129 SER A N 1
ATOM 983 C CA . SER A 1 129 ? -3.038 8.790 -3.620 1.00 98.25 129 SER A CA 1
ATOM 984 C C . SER A 1 129 ? -2.224 8.011 -4.650 1.00 98.25 129 SER A C 1
ATOM 986 O O . SER A 1 129 ? -1.270 7.313 -4.308 1.00 98.25 129 SER A O 1
ATOM 988 N N . VAL A 1 130 ? -2.614 8.135 -5.920 1.00 97.88 130 VAL A N 1
ATOM 989 C CA . VAL A 1 130 ? -1.984 7.445 -7.052 1.00 97.88 130 VAL A CA 1
ATOM 990 C C . VAL A 1 130 ? -1.688 8.469 -8.144 1.00 97.88 130 VAL A C 1
ATOM 992 O O . VAL A 1 130 ? -2.559 9.247 -8.535 1.00 97.88 130 VAL A O 1
ATOM 995 N N . GLY A 1 131 ? -0.451 8.484 -8.631 1.00 96.94 131 GLY A N 1
ATOM 996 C CA . GLY A 1 131 ? -0.017 9.295 -9.761 1.00 96.94 131 GLY A CA 1
ATOM 997 C C . GLY A 1 131 ? -0.651 8.846 -11.080 1.00 96.94 131 GLY A C 1
ATOM 998 O O . GLY A 1 131 ? -1.166 7.739 -11.208 1.00 96.94 131 GLY A O 1
ATOM 999 N N . LYS A 1 132 ? -0.588 9.705 -12.105 1.00 94.62 132 LYS A N 1
ATOM 1000 C CA . LYS A 1 132 ? -1.254 9.478 -13.407 1.00 94.62 132 LYS A CA 1
ATOM 1001 C C . LYS A 1 132 ? -0.859 8.167 -14.105 1.00 94.62 132 LYS A C 1
ATOM 1003 O O . LYS A 1 132 ? -1.640 7.633 -14.892 1.00 94.62 132 LYS A O 1
ATOM 1008 N N . ASP A 1 133 ? 0.356 7.682 -13.870 1.00 93.81 133 ASP A N 1
ATOM 1009 C CA . ASP A 1 133 ? 0.897 6.457 -14.467 1.00 93.81 133 ASP A CA 1
ATOM 1010 C C . ASP A 1 133 ? 0.545 5.177 -13.689 1.00 93.81 133 ASP A C 1
ATOM 1012 O O . ASP A 1 133 ? 0.739 4.078 -14.217 1.00 93.81 133 ASP A O 1
ATOM 1016 N N . GLY A 1 134 ? -0.006 5.314 -12.479 1.00 95.50 134 GLY A N 1
ATOM 1017 C CA . GLY A 1 134 ? -0.300 4.206 -11.576 1.00 95.50 134 GLY A CA 1
ATOM 1018 C C . GLY A 1 134 ? 0.909 3.682 -10.797 1.00 95.50 134 GLY A C 1
ATOM 1019 O O . GLY A 1 134 ? 0.772 2.663 -10.131 1.00 95.50 134 GLY A O 1
ATOM 1020 N N . LEU A 1 135 ? 2.080 4.328 -10.871 1.00 95.38 135 LEU A N 1
ATOM 1021 C CA . LEU A 1 135 ? 3.337 3.804 -10.306 1.00 95.38 135 LEU A CA 1
ATOM 1022 C C . LEU A 1 135 ? 3.916 4.642 -9.165 1.00 95.38 135 LEU A C 1
ATOM 1024 O O . LEU A 1 135 ? 4.730 4.142 -8.396 1.00 95.38 135 LEU A O 1
ATOM 1028 N N . LYS A 1 136 ? 3.509 5.905 -9.042 1.00 97.38 136 LYS A N 1
ATOM 1029 C 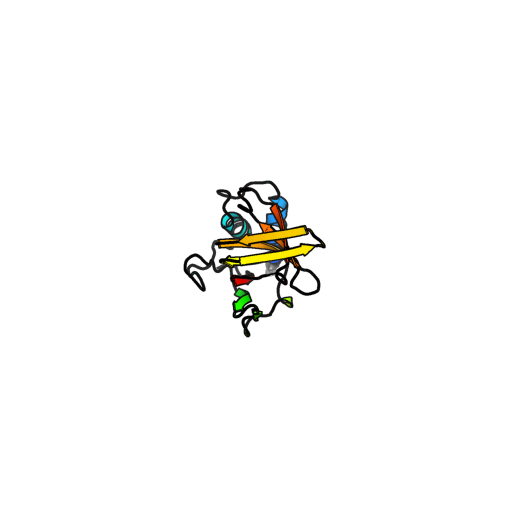CA . LYS A 1 136 ? 3.912 6.766 -7.924 1.00 97.38 136 LYS A CA 1
ATOM 1030 C C . LYS A 1 136 ? 2.768 6.907 -6.949 1.00 97.38 136 LYS A C 1
ATOM 1032 O O . LYS A 1 136 ? 1.731 7.458 -7.314 1.00 97.38 136 LYS A O 1
ATOM 1037 N N . TRP A 1 137 ? 2.939 6.419 -5.733 1.00 98.19 137 TRP A N 1
ATOM 1038 C CA . TRP A 1 137 ? 1.905 6.450 -4.708 1.00 98.19 137 TRP A CA 1
ATOM 1039 C C . TRP A 1 137 ? 2.357 7.300 -3.532 1.00 98.19 137 TRP A C 1
ATOM 1041 O O . TRP A 1 137 ? 3.533 7.299 -3.181 1.00 98.19 137 TRP A O 1
ATOM 1051 N N . THR A 1 138 ? 1.415 7.967 -2.878 1.00 98.44 138 THR A N 1
ATOM 1052 C CA . THR A 1 138 ? 1.582 8.301 -1.462 1.00 98.44 138 THR A CA 1
ATOM 1053 C C . THR A 1 138 ? 0.840 7.236 -0.672 1.00 98.44 138 THR A C 1
ATOM 1055 O O . THR A 1 138 ? -0.290 6.886 -1.017 1.00 98.44 138 THR A O 1
ATOM 1058 N N . VAL A 1 139 ? 1.453 6.724 0.388 1.00 98.56 139 VAL A N 1
ATOM 1059 C CA . VAL A 1 139 ? 0.889 5.678 1.244 1.00 98.56 139 VAL A CA 1
ATOM 1060 C C . VAL A 1 139 ? 0.849 6.117 2.702 1.00 98.56 139 VAL A C 1
ATOM 1062 O O . VAL A 1 139 ? 1.718 6.859 3.162 1.00 98.56 139 VAL A O 1
ATOM 1065 N N . PHE A 1 140 ? -0.165 5.659 3.432 1.00 98.69 140 PHE A N 1
ATOM 1066 C CA . PHE A 1 140 ? -0.186 5.683 4.887 1.00 98.69 140 PHE A CA 1
ATOM 1067 C C . PHE A 1 140 ? 0.430 4.406 5.429 1.00 98.69 140 PHE A C 1
ATOM 1069 O O . PHE A 1 140 ? 0.067 3.306 5.008 1.00 98.69 140 PHE A O 1
ATOM 1076 N N . GLU A 1 141 ? 1.325 4.560 6.395 1.00 97.19 141 GLU A N 1
ATOM 1077 C CA . GLU A 1 141 ? 2.079 3.450 6.965 1.00 97.19 141 GLU A CA 1
ATOM 1078 C C . GLU A 1 141 ? 2.246 3.641 8.466 1.00 97.19 141 GLU A C 1
ATOM 1080 O O . GLU A 1 141 ? 2.287 4.765 8.966 1.00 97.19 141 GLU A O 1
ATOM 1085 N N . GLN A 1 142 ? 2.387 2.534 9.181 1.00 97.31 142 GLN A N 1
ATOM 1086 C CA . GLN A 1 142 ? 2.782 2.507 10.583 1.00 97.31 142 GLN A CA 1
ATOM 1087 C C . GLN A 1 142 ? 3.860 1.439 10.760 1.00 97.31 142 GLN A C 1
ATOM 1089 O O . GLN A 1 142 ? 3.918 0.482 9.996 1.00 97.31 142 GLN A O 1
ATOM 1094 N N . ASN A 1 143 ? 4.730 1.608 11.753 1.00 96.06 143 ASN A N 1
ATOM 1095 C CA . ASN A 1 143 ? 5.946 0.812 11.912 1.00 96.06 143 ASN A CA 1
ATOM 1096 C C . ASN A 1 143 ? 6.888 0.934 10.696 1.00 96.06 143 ASN A C 1
ATOM 1098 O O . ASN A 1 143 ? 7.610 0.008 10.340 1.00 96.06 143 ASN A O 1
ATOM 1102 N N . SER A 1 144 ? 6.871 2.098 10.038 1.00 91.12 144 SER A N 1
ATOM 1103 C CA . SER A 1 144 ? 7.767 2.434 8.928 1.00 91.12 144 SER A CA 1
ATOM 1104 C C . SER A 1 144 ? 9.026 3.093 9.493 1.00 91.12 144 SER A C 1
ATOM 1106 O O . SER A 1 144 ? 8.944 4.148 10.134 1.00 91.12 144 SER A O 1
ATOM 1108 N N . ASN A 1 145 ? 10.190 2.466 9.295 1.00 88.88 145 ASN A N 1
ATOM 1109 C CA . ASN A 1 145 ? 11.469 2.855 9.908 1.00 88.88 145 ASN A CA 1
ATOM 1110 C C . ASN A 1 145 ? 11.396 2.964 11.446 1.00 88.88 145 ASN A C 1
ATOM 1112 O O . ASN A 1 145 ? 11.897 3.919 12.035 1.00 88.88 145 ASN A O 1
ATOM 1116 N N . GLY A 1 146 ? 10.696 2.029 12.102 1.00 90.06 146 GLY A N 1
ATOM 1117 C CA . GLY A 1 146 ? 10.533 1.996 13.563 1.00 90.06 146 GLY A CA 1
ATOM 1118 C C . GLY A 1 146 ? 9.558 3.035 14.136 1.00 90.06 146 GLY A C 1
ATOM 1119 O O . GLY A 1 146 ? 9.336 3.080 15.347 1.00 90.06 146 GLY A O 1
ATOM 1120 N N . ARG A 1 147 ? 8.930 3.867 13.294 1.00 94.81 147 ARG A N 1
ATOM 1121 C CA . ARG A 1 147 ? 7.909 4.834 13.723 1.00 94.81 147 ARG A CA 1
ATOM 1122 C C . ARG A 1 147 ? 6.593 4.105 13.987 1.00 94.81 147 ARG A C 1
ATOM 1124 O O . ARG A 1 147 ? 5.843 3.820 13.058 1.00 94.81 147 ARG A O 1
ATOM 1131 N N . ARG A 1 148 ? 6.285 3.827 15.256 1.00 97.06 148 ARG A N 1
ATOM 1132 C CA . ARG A 1 148 ? 5.046 3.142 15.695 1.00 97.06 148 ARG A CA 1
ATOM 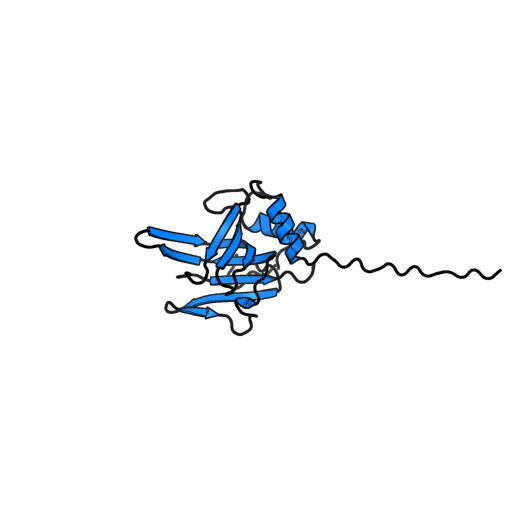1133 C C . ARG A 1 148 ? 3.778 4.014 15.632 1.00 97.06 148 ARG A C 1
ATOM 1135 O O . ARG A 1 148 ? 2.815 3.747 16.338 1.00 97.06 148 ARG A O 1
ATOM 1142 N N . TYR A 1 149 ? 3.773 5.055 14.806 1.00 97.81 149 TYR A N 1
ATOM 1143 C CA . TYR A 1 149 ? 2.635 5.943 14.567 1.00 97.81 149 TYR A CA 1
ATOM 1144 C C . TYR A 1 149 ? 2.421 6.136 13.065 1.00 97.81 149 TYR A C 1
ATOM 1146 O O . TYR A 1 149 ? 3.343 5.931 12.274 1.00 97.81 149 TYR A O 1
ATOM 1154 N N . VAL A 1 150 ? 1.216 6.547 12.671 1.00 98.38 150 VAL A N 1
ATOM 1155 C CA . VAL A 1 150 ? 0.856 6.702 11.257 1.00 98.38 150 VAL A CA 1
ATOM 1156 C C . VAL A 1 150 ? 1.623 7.856 10.613 1.00 98.38 150 VAL A C 1
ATOM 1158 O O . VAL A 1 150 ? 1.598 8.994 11.093 1.00 98.38 150 VAL A O 1
ATOM 1161 N N . VAL A 1 151 ? 2.257 7.576 9.480 1.00 98.12 151 VAL A N 1
ATOM 1162 C CA . VAL A 1 151 ? 2.995 8.526 8.640 1.00 98.12 151 VAL A CA 1
ATOM 1163 C C . VAL A 1 151 ? 2.524 8.442 7.191 1.00 98.12 151 VAL A C 1
ATOM 1165 O O . VAL A 1 151 ? 1.945 7.438 6.786 1.00 98.12 151 VAL A O 1
ATOM 1168 N N . LYS A 1 152 ? 2.789 9.495 6.407 1.00 97.75 152 LYS A N 1
ATOM 1169 C CA . LYS A 1 152 ? 2.743 9.436 4.940 1.00 97.75 152 LYS A CA 1
ATOM 1170 C C . LYS A 1 152 ? 4.161 9.241 4.414 1.00 97.75 152 LYS A C 1
ATOM 1172 O O . LYS A 1 152 ? 5.060 9.953 4.859 1.00 97.75 152 LYS A O 1
ATOM 1177 N N . ASN A 1 153 ? 4.337 8.326 3.471 1.00 96.75 153 ASN A N 1
ATOM 1178 C CA . ASN A 1 153 ? 5.560 8.201 2.683 1.00 96.75 153 ASN A CA 1
ATOM 1179 C C . ASN A 1 153 ? 5.191 8.129 1.199 1.00 96.75 153 ASN A C 1
ATOM 1181 O O . ASN A 1 153 ? 4.101 7.674 0.847 1.00 96.75 153 ASN A O 1
ATOM 1185 N N . ASP A 1 154 ? 6.108 8.557 0.342 1.00 96.44 154 ASP A N 1
ATOM 1186 C CA . ASP A 1 154 ? 5.995 8.314 -1.091 1.00 96.44 154 ASP A CA 1
ATOM 1187 C C . ASP A 1 154 ? 6.612 6.958 -1.430 1.00 96.44 154 ASP A C 1
ATOM 1189 O O . ASP A 1 154 ? 7.636 6.573 -0.864 1.00 96.44 154 ASP A O 1
ATOM 1193 N N . MET A 1 155 ? 5.986 6.247 -2.359 1.00 96.88 155 MET A N 1
ATOM 1194 C CA . MET A 1 155 ? 6.383 4.929 -2.835 1.00 96.88 155 MET A CA 1
ATOM 1195 C C . MET A 1 155 ? 6.344 4.942 -4.367 1.00 96.88 155 MET A C 1
ATOM 1197 O O . MET A 1 155 ? 5.275 4.953 -4.977 1.00 96.88 155 MET A O 1
ATOM 1201 N N . ASP A 1 156 ? 7.517 4.983 -4.998 1.00 96.62 156 ASP A N 1
ATOM 1202 C CA . ASP A 1 156 ? 7.657 4.937 -6.458 1.00 96.62 156 ASP A CA 1
ATOM 1203 C C . ASP A 1 156 ? 7.934 3.496 -6.899 1.00 96.62 156 ASP A C 1
ATOM 1205 O O . ASP A 1 156 ? 9.086 3.069 -7.025 1.00 96.62 156 ASP A O 1
ATOM 1209 N N . VAL A 1 157 ? 6.870 2.720 -7.110 1.00 96.06 157 VAL A N 1
ATOM 1210 C CA . VAL A 1 157 ? 6.984 1.293 -7.444 1.00 96.06 157 VAL A CA 1
ATOM 1211 C C . VAL A 1 157 ? 7.562 1.051 -8.842 1.00 96.06 157 VAL A C 1
ATOM 1213 O O . VAL A 1 157 ? 7.976 -0.069 -9.136 1.00 96.06 157 VAL A O 1
ATOM 1216 N N . ALA A 1 158 ? 7.697 2.086 -9.687 1.00 95.06 158 ALA A N 1
ATOM 1217 C CA . ALA A 1 158 ? 8.459 1.981 -10.937 1.00 95.06 158 ALA A CA 1
ATOM 1218 C C . ALA A 1 158 ? 9.946 1.672 -10.683 1.00 95.06 158 ALA A C 1
ATOM 1220 O O . ALA A 1 158 ? 10.624 1.082 -11.525 1.00 95.06 158 ALA A O 1
ATOM 1221 N N . ASN A 1 159 ? 10.454 2.067 -9.513 1.00 96.06 159 ASN A N 1
ATOM 1222 C CA . ASN A 1 159 ? 11.846 1.907 -9.110 1.00 96.06 159 ASN A CA 1
ATOM 1223 C C . ASN A 1 159 ? 12.104 0.636 -8.283 1.00 96.06 159 ASN A C 1
ATOM 1225 O O . ASN A 1 159 ? 13.209 0.467 -7.754 1.00 96.06 159 ASN A O 1
ATOM 1229 N N . MET A 1 160 ? 11.124 -0.267 -8.188 1.00 97.38 160 MET A N 1
ATOM 1230 C CA . MET A 1 160 ? 11.270 -1.548 -7.499 1.00 97.38 160 MET A CA 1
ATOM 1231 C C . MET A 1 160 ? 12.370 -2.408 -8.141 1.00 97.38 160 MET A C 1
ATOM 1233 O O . MET A 1 160 ? 12.484 -2.499 -9.365 1.00 97.38 160 MET A O 1
ATOM 1237 N N . LYS A 1 161 ? 13.213 -3.021 -7.303 1.00 97.06 161 LYS A N 1
ATOM 1238 C CA . LYS A 1 161 ? 14.352 -3.866 -7.704 1.00 97.06 161 LYS A CA 1
ATOM 1239 C C . LYS A 1 161 ? 14.212 -5.312 -7.253 1.00 97.06 161 LYS A C 1
ATOM 1241 O O . LYS A 1 161 ? 14.751 -6.194 -7.918 1.00 97.06 161 LYS A O 1
ATOM 1246 N N . LYS A 1 162 ? 13.497 -5.554 -6.154 1.00 97.75 162 LYS A N 1
ATOM 1247 C CA . LYS A 1 162 ? 13.283 -6.881 -5.564 1.00 97.75 162 LYS A CA 1
ATOM 1248 C C . LYS A 1 162 ? 11.895 -6.999 -4.952 1.00 97.75 162 LYS A C 1
ATOM 1250 O O . LYS A 1 162 ? 11.230 -5.983 -4.753 1.00 97.75 162 LYS A O 1
ATOM 1255 N N . GLY A 1 163 ? 11.527 -8.237 -4.639 1.00 97.62 163 GLY A N 1
ATOM 1256 C CA . GLY A 1 163 ? 10.321 -8.570 -3.899 1.00 97.62 163 GLY A CA 1
ATOM 1257 C C . GLY A 1 163 ? 9.070 -8.596 -4.757 1.00 97.62 163 GLY A C 1
ATOM 1258 O O . GLY A 1 163 ? 9.118 -8.586 -5.994 1.00 97.62 163 GLY A O 1
ATOM 1259 N N . TYR A 1 164 ? 7.945 -8.639 -4.060 1.00 97.81 164 TYR A N 1
ATOM 1260 C CA . TYR A 1 164 ? 6.624 -8.560 -4.650 1.00 97.81 164 TYR A CA 1
ATOM 1261 C C . TYR A 1 164 ? 5.663 -7.818 -3.734 1.00 97.81 164 TYR A C 1
ATOM 1263 O O . TYR A 1 164 ? 5.849 -7.725 -2.519 1.00 97.81 164 TYR A O 1
ATOM 1271 N N . PHE A 1 165 ? 4.593 -7.315 -4.330 1.00 98.12 165 PHE A N 1
ATOM 1272 C CA . PHE A 1 165 ? 3.467 -6.793 -3.580 1.00 98.12 165 PHE A CA 1
ATOM 1273 C C . PHE A 1 165 ? 2.151 -7.199 -4.230 1.00 98.12 165 PHE A C 1
AT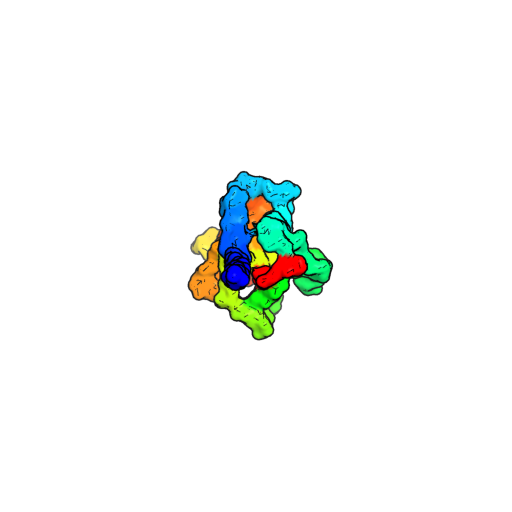OM 1275 O O . PHE A 1 165 ? 2.076 -7.457 -5.435 1.00 98.12 165 PHE A O 1
ATOM 1282 N N . THR A 1 166 ? 1.099 -7.197 -3.417 1.00 97.69 166 THR A N 1
ATOM 1283 C CA . THR A 1 166 ? -0.283 -7.264 -3.888 1.00 97.69 166 THR A CA 1
ATOM 1284 C C . THR A 1 166 ? -1.070 -6.097 -3.315 1.00 97.69 166 THR A C 1
ATOM 1286 O O . THR A 1 166 ? -1.024 -5.826 -2.117 1.00 97.69 166 THR A O 1
ATOM 1289 N N . VAL A 1 167 ? -1.786 -5.402 -4.189 1.00 97.75 167 VAL A N 1
ATOM 1290 C CA . VAL A 1 167 ? -2.770 -4.377 -3.861 1.00 97.75 167 VAL A CA 1
ATOM 1291 C C . VAL A 1 167 ? -4.137 -5.037 -3.817 1.00 97.75 167 VAL A C 1
ATOM 1293 O O . VAL A 1 167 ? -4.536 -5.700 -4.775 1.00 97.75 167 VAL A O 1
ATOM 1296 N N . TYR A 1 168 ? -4.862 -4.818 -2.733 1.00 94.94 168 TYR A N 1
ATOM 1297 C CA . TYR A 1 168 ? -6.181 -5.368 -2.484 1.00 94.94 168 TYR A CA 1
ATOM 1298 C C . TYR A 1 168 ? -7.211 -4.256 -2.349 1.00 94.94 168 TYR A C 1
ATOM 1300 O O . TYR A 1 168 ? -6.961 -3.228 -1.715 1.00 94.94 168 TYR A O 1
ATOM 1308 N N . ARG A 1 169 ? -8.404 -4.507 -2.884 1.00 92.75 169 ARG A N 1
ATOM 1309 C CA . ARG A 1 169 ? -9.588 -3.691 -2.651 1.00 92.75 169 ARG A CA 1
ATOM 1310 C C . ARG A 1 169 ? -10.565 -4.433 -1.770 1.00 92.75 169 ARG A C 1
ATOM 1312 O O . ARG A 1 169 ? -10.914 -5.583 -2.018 1.00 92.75 169 ARG A O 1
ATOM 1319 N N . VAL A 1 170 ? -11.040 -3.737 -0.753 1.00 88.00 170 VAL A N 1
ATOM 1320 C CA . VAL A 1 170 ? -12.073 -4.253 0.136 1.00 88.00 170 VAL A CA 1
ATOM 1321 C C . VAL A 1 170 ? -13.416 -3.937 -0.512 1.00 88.00 170 VAL A C 1
ATOM 1323 O O . VAL A 1 170 ? -13.756 -2.768 -0.684 1.00 88.00 170 VAL A O 1
ATOM 1326 N N . GLU A 1 171 ? -14.158 -4.965 -0.922 1.00 74.06 171 GLU A N 1
ATOM 1327 C CA . GLU A 1 171 ? -15.408 -4.784 -1.674 1.00 74.06 171 GLU A CA 1
ATOM 1328 C C . GLU A 1 171 ? -16.657 -4.942 -0.803 1.00 74.06 171 GLU A C 1
ATOM 1330 O O . GLU A 1 171 ? -17.642 -4.235 -1.025 1.00 74.06 171 GLU A O 1
ATOM 1335 N N . LYS A 1 172 ? -16.632 -5.811 0.219 1.00 61.41 172 LYS A N 1
ATOM 1336 C CA . LYS A 1 172 ? -17.732 -5.984 1.182 1.00 61.41 172 LYS A CA 1
ATOM 1337 C C . LYS A 1 172 ? -17.213 -6.387 2.562 1.00 61.41 172 LYS A C 1
ATOM 1339 O O . LYS A 1 172 ? -16.148 -6.979 2.684 1.00 61.41 172 LYS A O 1
ATOM 1344 N N . ALA A 1 173 ? -17.992 -6.045 3.589 1.00 48.56 173 ALA A N 1
ATOM 1345 C CA . ALA A 1 173 ? -17.857 -6.645 4.911 1.00 48.56 173 ALA A CA 1
ATOM 1346 C C . ALA A 1 173 ? -18.261 -8.118 4.823 1.00 48.56 173 ALA A C 1
ATOM 1348 O O . ALA A 1 173 ? -19.338 -8.406 4.293 1.00 48.56 173 ALA A O 1
ATOM 1349 N N . ASN A 1 174 ? -17.380 -8.994 5.303 1.00 48.09 174 ASN A N 1
ATOM 1350 C CA . ASN A 1 174 ? -17.678 -10.402 5.549 1.00 48.09 174 ASN A CA 1
ATOM 1351 C C . ASN A 1 174 ? -18.754 -10.531 6.630 1.00 48.09 174 ASN A C 1
ATOM 1353 O O . ASN A 1 174 ? -18.700 -9.730 7.594 1.00 48.09 174 ASN A O 1
#

pLDDT: mean 88.29, std 15.38, range [39.59, 98.69]

Sequence (174 aa):
MLAVIAAVALGQQSRPELGPAIVRYCESNLKKQVGRGECSDLALGALKLMGVSTRLPEDEPAPGDYVWGTPVYRVWMEGGKAKEWPDSGGRKAVKPGDIVQLRDVEISWRNGNAYGQQFYPHHTSVVASVGKDGLKWTVFEQNSNGRRYVVKNDMDVANMKKGYFTVYRVEKAN